Protein AF-T0G364-F1 (afdb_monomer)

Radius of gyration: 13.57 Å; Cα contacts (8 Å, |Δi|>4): 36; chains: 1; bounding box: 37×35×30 Å

Foldseek 3Di:
DDDDDDDDPPDDPDDDPLLVVQVCVQCVVVDPDDDDPVVVVVLVSVVVDDLVVNLVNCVVPHDPVSNVVSVVSSVVD

Organism: NCBI:txid1218564

Sequence (77 aa):
MKFNFKRRSGYPSSPSSEFLLVEFMNERKTLAEHSENLPKYLQNKLQSLNKAKLKKYAESFGKVAVKKELEQLLSNT

pLDDT: mean 89.22, std 8.06, range [59.94, 97.06]

Solvent-accessible surface area (backbone atoms only — not comparable to full-atom values): 4888 Å² total; per-residue (Å²): 138,87,85,80,91,71,79,66,88,90,59,67,96,68,84,45,74,46,50,50,50,36,54,45,61,62,44,52,91,76,48,90,69,82,68,82,64,49,71,61,55,51,55,60,51,54,74,78,46,60,64,69,61,29,50,54,36,25,73,74,71,31,44,75,69,42,34,55,51,51,51,56,53,61,74,76,106

Mean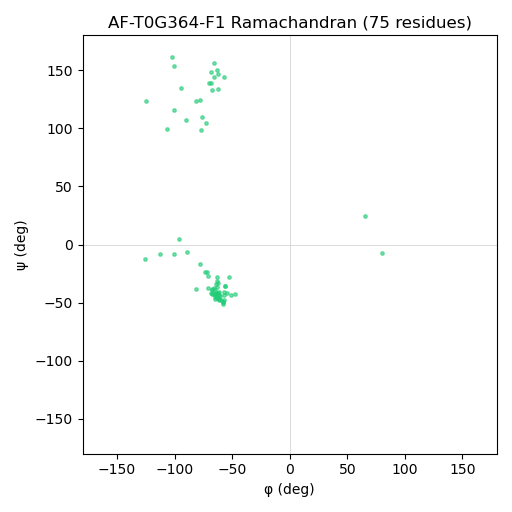 predicted aligned error: 4.58 Å

Structure (mmCIF, N/CA/C/O backbone):
data_AF-T0G364-F1
#
_entry.id   AF-T0G364-F1
#
loop_
_atom_site.group_PDB
_atom_site.id
_atom_site.type_symbol
_atom_site.label_atom_id
_atom_site.label_alt_id
_atom_site.label_comp_id
_atom_site.label_asym_id
_atom_site.label_entity_id
_atom_site.label_seq_id
_atom_site.pdbx_PDB_ins_code
_atom_site.Cartn_x
_atom_site.Cartn_y
_atom_site.Cartn_z
_atom_site.occupancy
_atom_site.B_iso_or_equiv
_atom_site.auth_seq_id
_atom_site.auth_comp_id
_atom_site.auth_asym_id
_atom_site.auth_atom_id
_atom_site.pdbx_PDB_model_num
ATOM 1 N N . MET A 1 1 ? 23.509 -25.069 -3.007 1.00 63.50 1 MET A N 1
ATOM 2 C CA . MET A 1 1 ? 23.221 -23.694 -2.532 1.00 63.50 1 MET A CA 1
ATOM 3 C C . MET A 1 1 ? 21.911 -23.726 -1.750 1.00 63.50 1 MET A C 1
ATOM 5 O O . MET A 1 1 ? 20.958 -24.291 -2.266 1.00 63.50 1 MET A O 1
ATOM 9 N N . LYS A 1 2 ? 21.846 -23.198 -0.519 1.00 75.25 2 LYS A N 1
ATOM 10 C CA . LYS A 1 2 ? 20.575 -23.044 0.218 1.00 75.25 2 LYS A CA 1
ATOM 11 C C . LYS A 1 2 ? 20.115 -21.593 0.094 1.00 75.25 2 LYS A C 1
ATOM 13 O O . LYS A 1 2 ? 20.801 -20.699 0.582 1.00 75.25 2 LYS A O 1
ATOM 18 N N . PHE A 1 3 ? 18.975 -21.369 -0.554 1.00 79.38 3 PHE A N 1
ATOM 19 C CA . PHE A 1 3 ? 18.338 -20.055 -0.593 1.00 79.38 3 PHE A CA 1
ATOM 20 C C . PHE A 1 3 ? 17.539 -19.844 0.692 1.00 79.38 3 PHE A C 1
ATOM 22 O O . PHE A 1 3 ? 16.666 -20.640 1.026 1.00 79.38 3 PHE A O 1
ATOM 29 N N . ASN A 1 4 ? 17.852 -18.769 1.413 1.00 75.94 4 ASN A N 1
ATOM 30 C CA . ASN A 1 4 ? 17.109 -18.353 2.596 1.00 75.94 4 ASN A CA 1
ATOM 31 C C . ASN A 1 4 ? 16.291 -17.113 2.242 1.00 75.94 4 ASN A C 1
ATOM 33 O O . ASN A 1 4 ? 16.812 -15.998 2.236 1.00 75.94 4 ASN A O 1
ATOM 37 N N . PHE A 1 5 ? 15.008 -17.309 1.957 1.00 78.75 5 PHE A N 1
ATOM 38 C CA . PHE A 1 5 ? 14.086 -16.208 1.705 1.00 78.75 5 PHE A CA 1
ATOM 39 C C . PHE A 1 5 ? 13.693 -15.570 3.037 1.00 78.75 5 PHE A C 1
ATOM 41 O O . PHE A 1 5 ? 12.848 -16.080 3.773 1.00 78.75 5 PHE A O 1
ATOM 48 N N . LYS A 1 6 ? 14.353 -14.461 3.378 1.00 79.25 6 LYS A N 1
ATOM 49 C CA . LYS A 1 6 ? 14.022 -13.662 4.559 1.00 79.25 6 LYS A CA 1
ATOM 50 C C . LYS A 1 6 ? 13.085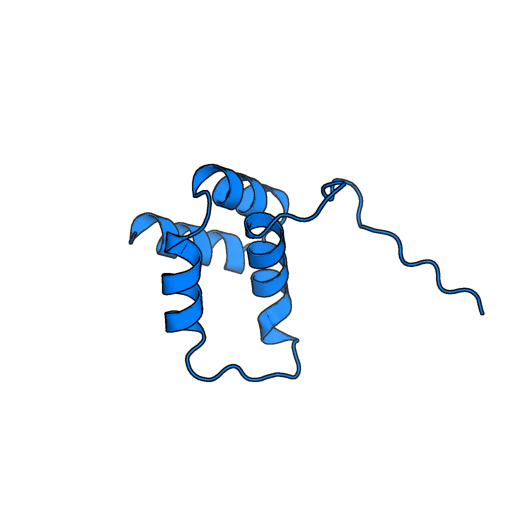 -12.528 4.168 1.00 79.25 6 LYS A C 1
ATOM 52 O O . LYS A 1 6 ? 13.331 -11.812 3.201 1.00 79.25 6 LYS A O 1
ATOM 57 N N . ARG A 1 7 ? 12.033 -12.335 4.963 1.00 80.81 7 ARG A N 1
ATOM 58 C CA . ARG A 1 7 ? 11.232 -11.110 4.907 1.00 80.81 7 ARG A CA 1
ATOM 59 C C . ARG A 1 7 ? 12.065 -9.938 5.414 1.00 80.81 7 ARG A C 1
ATOM 61 O O . ARG A 1 7 ? 12.916 -10.113 6.288 1.00 80.81 7 ARG A O 1
ATOM 68 N N . ARG A 1 8 ? 11.816 -8.747 4.869 1.00 82.06 8 ARG A N 1
ATOM 69 C CA . ARG A 1 8 ? 12.436 -7.523 5.383 1.00 82.06 8 ARG A CA 1
ATOM 70 C C . ARG A 1 8 ? 11.970 -7.277 6.819 1.00 82.06 8 ARG A C 1
ATOM 72 O O . ARG A 1 8 ? 10.862 -7.657 7.201 1.00 82.06 8 ARG A O 1
ATOM 79 N N . SER A 1 9 ? 12.831 -6.643 7.610 1.00 84.00 9 SER A N 1
ATOM 80 C CA . SER A 1 9 ? 12.481 -6.245 8.974 1.00 84.00 9 SER A CA 1
ATOM 81 C C . SER A 1 9 ? 11.243 -5.340 8.972 1.00 84.00 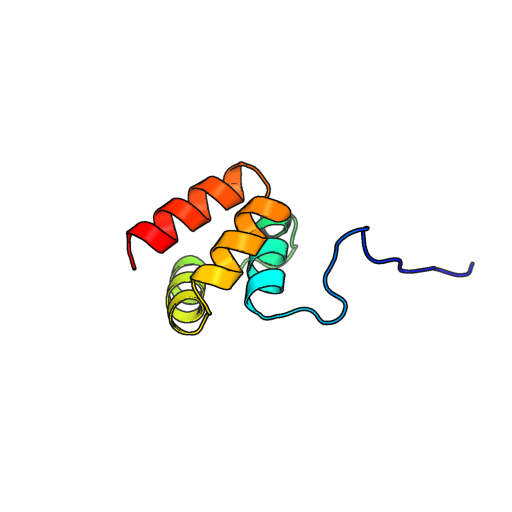9 SER A C 1
ATOM 83 O O . SER A 1 9 ? 11.048 -4.550 8.049 1.00 84.00 9 SER A O 1
ATOM 85 N N . GLY A 1 10 ? 10.390 -5.486 9.986 1.00 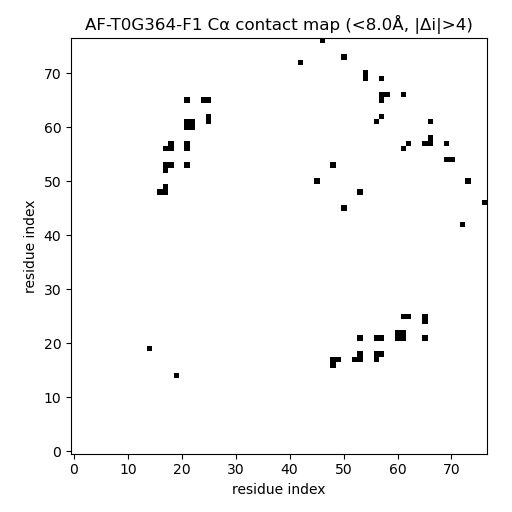86.62 10 GLY A N 1
ATOM 86 C CA . GLY A 1 10 ? 9.145 -4.725 10.126 1.00 86.62 10 GLY A CA 1
ATOM 87 C C . GLY A 1 10 ? 7.970 -5.227 9.281 1.00 86.62 10 GLY A C 1
ATOM 88 O O . GLY A 1 10 ? 6.855 -4.746 9.471 1.00 86.62 10 GLY A O 1
ATOM 89 N N . TYR A 1 11 ? 8.168 -6.203 8.385 1.00 90.81 11 TYR A N 1
ATOM 90 C CA . TYR A 1 11 ? 7.061 -6.763 7.606 1.00 90.81 11 TYR A CA 1
ATOM 91 C C . TYR A 1 11 ? 6.075 -7.504 8.520 1.00 90.81 11 TYR A C 1
ATOM 93 O O . TYR A 1 11 ? 6.493 -8.162 9.479 1.00 90.81 11 TYR A O 1
ATOM 101 N N . PRO A 1 12 ? 4.765 -7.443 8.225 1.00 90.12 12 PRO A N 1
ATOM 102 C CA . PRO A 1 12 ? 3.770 -8.131 9.031 1.00 90.12 12 PRO A CA 1
ATOM 103 C C . PRO A 1 12 ? 3.983 -9.651 9.000 1.00 90.12 12 PRO A C 1
ATOM 105 O O . PRO A 1 12 ? 4.390 -10.227 7.984 1.00 90.12 12 PRO A O 1
ATOM 108 N N . SER A 1 13 ? 3.671 -10.312 10.119 1.00 87.50 13 SER A N 1
ATOM 109 C CA . SER A 1 13 ? 3.764 -11.771 10.263 1.00 87.50 13 SER A CA 1
ATOM 110 C C . SER A 1 13 ? 2.831 -12.512 9.300 1.00 87.50 13 SER A C 1
ATOM 112 O O . SER A 1 13 ? 3.223 -13.553 8.773 1.00 87.50 13 SER A O 1
ATOM 114 N N . SER A 1 14 ? 1.667 -11.932 9.000 1.00 89.19 14 SER A N 1
ATOM 115 C CA . SER A 1 14 ? 0.756 -12.361 7.939 1.00 8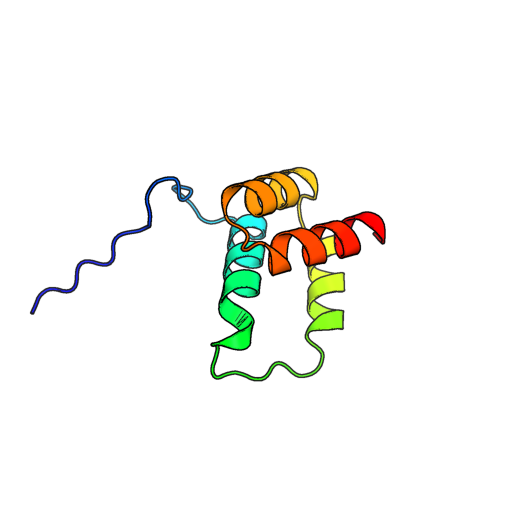9.19 14 SER A CA 1
ATOM 116 C C . SER A 1 14 ? 0.474 -11.188 6.994 1.00 89.19 14 SER A C 1
ATOM 118 O O . SER A 1 14 ? 0.018 -10.139 7.465 1.00 89.19 14 SER A O 1
ATOM 120 N N . PRO A 1 15 ? 0.732 -11.317 5.680 1.00 90.12 15 PRO A N 1
ATOM 121 C CA . PRO A 1 15 ? 0.435 -10.256 4.731 1.00 90.12 15 PRO A CA 1
ATOM 122 C C . PRO A 1 15 ? -1.080 -10.074 4.610 1.00 90.12 15 PRO A C 1
ATOM 124 O O . PRO A 1 15 ? -1.834 -11.033 4.480 1.00 90.12 15 PRO A O 1
ATOM 127 N N . SER A 1 16 ? -1.525 -8.823 4.665 1.00 95.75 16 SER A N 1
ATOM 128 C CA . SER A 1 16 ? -2.919 -8.454 4.401 1.00 95.75 16 SER A CA 1
ATOM 129 C C . SER A 1 16 ? -3.055 -7.869 3.002 1.00 95.75 16 SER A C 1
ATOM 131 O O . SER A 1 16 ? -2.062 -7.420 2.431 1.00 95.75 16 SER A O 1
ATOM 133 N N . SER A 1 17 ? -4.271 -7.840 2.460 1.00 96.50 17 SER A N 1
ATOM 134 C CA . SER A 1 17 ? -4.534 -7.281 1.129 1.00 96.50 17 SER A CA 1
ATOM 135 C C . SER A 1 17 ? -4.062 -5.830 0.997 1.00 96.50 17 SER A C 1
ATOM 137 O O . SER A 1 17 ? -3.552 -5.452 -0.051 1.00 96.50 17 SER A O 1
ATOM 139 N N . GLU A 1 18 ? -4.169 -5.030 2.061 1.00 97.06 18 GLU A N 1
ATOM 140 C CA . GLU A 1 18 ? -3.677 -3.651 2.084 1.00 97.06 18 GLU A CA 1
ATOM 141 C C . GLU A 1 18 ? -2.155 -3.582 1.961 1.00 97.06 18 GLU A C 1
ATOM 143 O O . GLU A 1 18 ? -1.623 -2.797 1.182 1.00 97.06 18 GLU A O 1
ATOM 148 N N . PHE A 1 19 ? -1.451 -4.430 2.713 1.00 96.69 19 PHE A N 1
ATOM 149 C CA . PHE A 1 19 ? 0.004 -4.519 2.648 1.00 96.69 19 PHE A CA 1
ATOM 150 C C . PHE A 1 19 ? 0.467 -4.978 1.260 1.00 96.69 19 PHE A C 1
ATOM 152 O O . PHE A 1 19 ? 1.357 -4.374 0.666 1.00 96.69 19 PHE A O 1
ATOM 159 N N . LEU A 1 20 ? -0.174 -6.019 0.722 1.00 95.75 20 LEU A N 1
ATOM 160 C CA . LEU A 1 20 ? 0.150 -6.560 -0.595 1.00 95.75 20 LEU A CA 1
ATOM 161 C C . LEU A 1 20 ? -0.125 -5.557 -1.715 1.00 9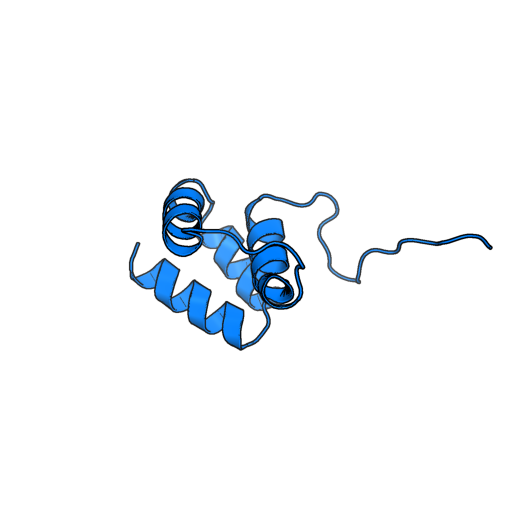5.75 20 LEU A C 1
ATOM 163 O O . LEU A 1 20 ? 0.634 -5.524 -2.677 1.00 95.75 20 LEU A O 1
ATOM 167 N N . LEU A 1 21 ? -1.158 -4.718 -1.592 1.00 96.00 21 LEU A N 1
ATOM 168 C CA . LEU A 1 21 ? -1.417 -3.663 -2.567 1.00 96.00 21 LEU A CA 1
ATOM 169 C C . LEU A 1 21 ? -0.275 -2.638 -2.601 1.00 96.00 21 LEU A C 1
ATOM 171 O O . LEU A 1 21 ? 0.167 -2.264 -3.684 1.00 96.00 21 LEU A O 1
ATOM 175 N N . VAL A 1 22 ? 0.232 -2.216 -1.438 1.00 96.38 22 VAL A N 1
ATOM 176 C CA . VAL A 1 22 ? 1.374 -1.287 -1.357 1.00 96.38 22 VAL A CA 1
ATOM 177 C C . VAL A 1 22 ? 2.623 -1.905 -1.986 1.00 96.38 22 VAL A C 1
ATOM 179 O O . VAL A 1 22 ? 3.274 -1.260 -2.807 1.00 96.38 22 VAL A O 1
ATOM 182 N N . GLU A 1 23 ? 2.925 -3.164 -1.663 1.00 95.31 23 GLU A N 1
ATOM 183 C CA . GLU A 1 23 ? 4.077 -3.874 -2.237 1.00 95.31 23 GLU A CA 1
ATOM 184 C C . GLU A 1 23 ? 3.941 -4.084 -3.746 1.00 95.31 23 GLU A C 1
ATOM 186 O O . GLU A 1 23 ? 4.890 -3.846 -4.492 1.00 95.31 23 GLU A O 1
ATOM 191 N N . PHE A 1 24 ? 2.749 -4.444 -4.221 1.00 94.31 24 PHE A N 1
ATOM 192 C CA . PHE A 1 24 ? 2.469 -4.509 -5.650 1.00 94.31 24 PHE A CA 1
ATOM 193 C C . PHE A 1 24 ? 2.711 -3.149 -6.308 1.00 94.31 24 PHE A C 1
ATOM 195 O O . PHE A 1 24 ? 3.444 -3.059 -7.286 1.00 94.31 24 PHE A O 1
ATOM 202 N N . MET A 1 25 ? 2.164 -2.063 -5.757 1.00 94.38 25 MET A N 1
ATOM 203 C CA . MET A 1 25 ? 2.340 -0.728 -6.329 1.00 94.38 25 MET A CA 1
ATOM 204 C C . MET A 1 25 ? 3.800 -0.263 -6.326 1.00 94.38 25 MET A C 1
ATOM 206 O O . MET A 1 25 ? 4.185 0.460 -7.249 1.00 94.38 25 MET A O 1
ATOM 210 N N . ASN A 1 26 ? 4.597 -0.683 -5.337 1.00 9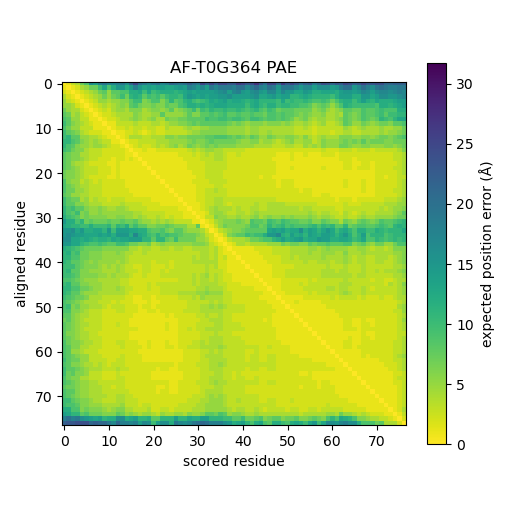5.31 26 ASN A N 1
ATOM 211 C CA . ASN A 1 26 ? 6.034 -0.412 -5.246 1.00 95.31 26 ASN A CA 1
ATOM 212 C C . ASN A 1 26 ? 6.827 -1.036 -6.398 1.00 95.31 26 ASN A C 1
ATOM 214 O O . ASN A 1 26 ? 7.805 -0.429 -6.848 1.00 95.31 26 ASN A O 1
ATOM 218 N N . GLU A 1 27 ? 6.427 -2.223 -6.853 1.00 93.56 27 GLU A N 1
ATOM 219 C CA . GLU A 1 27 ? 7.182 -3.027 -7.820 1.00 93.56 27 GLU A CA 1
ATOM 220 C C . GLU A 1 27 ? 6.493 -3.158 -9.186 1.00 93.56 27 GLU A C 1
ATOM 222 O O . GLU A 1 27 ? 7.119 -3.582 -10.142 1.00 93.56 27 GLU A O 1
ATOM 227 N N . ARG A 1 28 ? 5.242 -2.716 -9.362 1.00 91.06 28 ARG A N 1
ATOM 228 C CA . ARG A 1 28 ? 4.461 -2.948 -10.596 1.00 91.06 28 ARG A CA 1
ATOM 229 C C . ARG A 1 28 ? 5.136 -2.536 -11.910 1.00 91.06 28 ARG A C 1
ATOM 231 O O . ARG A 1 28 ? 4.809 -3.085 -12.949 1.00 91.06 28 ARG A O 1
ATOM 238 N N . LYS A 1 29 ? 6.039 -1.547 -11.886 1.00 88.12 29 LYS A N 1
ATOM 239 C CA . LYS A 1 29 ? 6.775 -1.085 -13.079 1.00 88.12 29 LYS A CA 1
ATOM 240 C C . LYS A 1 29 ? 7.931 -2.013 -13.471 1.00 88.12 29 LYS A C 1
ATOM 242 O O . LYS A 1 29 ? 8.454 -1.874 -14.567 1.00 88.12 29 LYS A O 1
ATOM 247 N N . THR A 1 30 ? 8.361 -2.883 -12.561 1.00 89.38 30 THR A N 1
ATOM 248 C CA . THR A 1 30 ? 9.427 -3.873 -12.770 1.00 89.38 30 THR A CA 1
ATOM 249 C C . THR A 1 30 ? 8.868 -5.267 -13.046 1.00 89.38 30 THR A C 1
ATOM 251 O O . THR A 1 30 ? 9.631 -6.162 -13.402 1.00 89.38 30 THR A O 1
ATOM 254 N N . LEU A 1 31 ? 7.552 -5.450 -12.898 1.00 85.81 31 LEU A N 1
ATOM 255 C CA . LEU A 1 31 ? 6.869 -6.684 -13.259 1.00 85.81 31 LEU A CA 1
ATOM 256 C C . LEU A 1 31 ? 6.879 -6.863 -14.778 1.00 85.81 31 LEU A C 1
ATOM 258 O O . LEU A 1 31 ? 6.692 -5.905 -15.529 1.00 85.81 31 LEU A O 1
ATOM 262 N N . ALA A 1 32 ? 7.102 -8.101 -15.215 1.00 85.19 32 ALA A N 1
ATOM 263 C CA . ALA A 1 32 ? 7.086 -8.455 -16.629 1.00 85.19 32 ALA A CA 1
ATOM 264 C C . ALA A 1 32 ? 5.660 -8.430 -17.201 1.00 85.19 32 ALA A C 1
ATOM 266 O O . ALA A 1 32 ? 5.481 -8.272 -18.408 1.00 85.19 32 ALA A O 1
ATOM 267 N N . GLU A 1 33 ? 4.641 -8.581 -16.347 1.00 82.88 33 GLU A N 1
ATOM 268 C CA . GLU A 1 33 ? 3.249 -8.537 -16.767 1.00 82.88 33 GLU A CA 1
ATOM 269 C C . GLU A 1 33 ? 2.765 -7.099 -17.000 1.00 82.88 33 GLU A C 1
ATOM 271 O O . GLU A 1 33 ? 2.746 -6.258 -16.097 1.00 82.88 33 GLU A O 1
ATOM 276 N N . HIS A 1 34 ? 2.258 -6.835 -18.204 1.00 73.94 34 HIS A N 1
ATOM 277 C CA . HIS A 1 34 ? 1.493 -5.629 -18.492 1.00 73.94 34 HIS A CA 1
ATOM 278 C C . HIS A 1 34 ? 0.004 -5.882 -18.245 1.00 73.94 34 HIS A C 1
ATOM 280 O O . HIS A 1 34 ? -0.671 -6.564 -19.010 1.00 73.94 34 HIS A O 1
ATOM 286 N N . SER A 1 35 ? -0.517 -5.318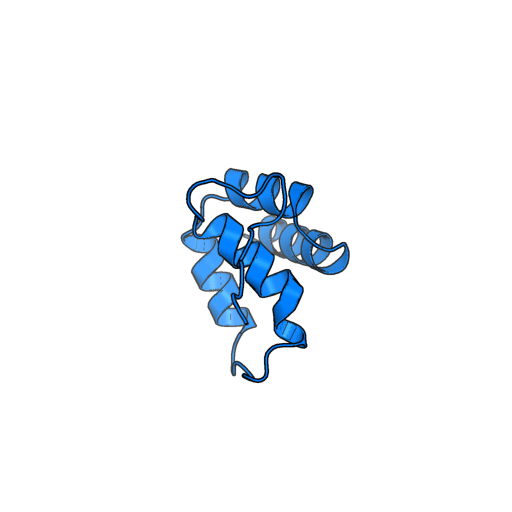 -17.157 1.00 71.38 35 SER A N 1
ATOM 287 C CA . SER A 1 35 ? -1.952 -5.330 -16.874 1.00 71.38 35 SER A CA 1
ATOM 288 C C . SER A 1 35 ? -2.674 -4.307 -17.752 1.00 71.38 35 SER A C 1
ATOM 290 O O . SER A 1 35 ? -2.586 -3.096 -17.527 1.00 71.38 35 SER A O 1
ATOM 292 N N . GLU A 1 36 ? -3.458 -4.796 -18.710 1.00 75.62 36 GLU A N 1
ATOM 293 C CA . GLU A 1 36 ? -4.493 -3.986 -19.348 1.00 75.62 36 GLU A CA 1
ATOM 294 C C . GLU A 1 36 ? -5.524 -3.566 -18.283 1.00 75.62 36 GLU A C 1
ATOM 296 O O . GLU A 1 36 ? -5.959 -4.372 -17.456 1.00 75.62 36 GLU A O 1
ATOM 301 N N . ASN A 1 37 ? -5.911 -2.288 -18.271 1.00 83.38 37 ASN A N 1
ATOM 302 C CA . ASN A 1 37 ? -6.918 -1.718 -17.362 1.00 83.38 37 ASN A CA 1
ATOM 303 C C . ASN A 1 37 ? -6.571 -1.693 -15.859 1.00 83.38 37 ASN A C 1
ATOM 305 O O . ASN A 1 37 ? -7.475 -1.588 -15.023 1.00 83.38 37 ASN A O 1
ATOM 309 N N . LEU A 1 38 ? -5.283 -1.704 -15.494 1.00 85.12 38 LEU A N 1
ATOM 310 C CA . LEU A 1 38 ? -4.842 -1.615 -14.094 1.00 85.12 38 LEU A CA 1
ATOM 311 C C . LEU A 1 38 ? -5.528 -0.502 -13.268 1.00 85.12 38 LEU A C 1
ATOM 313 O O . LEU A 1 38 ? -5.927 -0.788 -12.137 1.00 85.12 38 LEU A O 1
ATOM 317 N N . PRO A 1 39 ? -5.740 0.730 -13.784 1.00 85.69 39 PRO A N 1
ATOM 318 C CA . PRO A 1 39 ? -6.403 1.785 -13.013 1.00 85.69 39 PRO A CA 1
ATOM 319 C C . PRO A 1 39 ? -7.805 1.400 -12.523 1.00 85.69 39 PRO A C 1
ATOM 321 O O . PRO A 1 39 ? -8.151 1.658 -11.371 1.00 85.69 39 PRO A O 1
ATOM 324 N N . LYS A 1 40 ? -8.592 0.718 -13.365 1.00 86.94 40 LYS A N 1
ATOM 325 C CA . LYS A 1 40 ? -9.948 0.270 -13.018 1.00 86.94 40 LYS A CA 1
ATOM 326 C C . LYS A 1 40 ? -9.915 -0.820 -11.946 1.00 86.94 40 LYS A C 1
ATOM 328 O O . LYS A 1 40 ? -10.697 -0.784 -10.999 1.00 86.94 40 LYS A O 1
ATOM 333 N N . TYR A 1 41 ? -8.981 -1.766 -12.059 1.00 88.12 41 TYR A N 1
ATOM 334 C CA . TYR A 1 41 ? -8.797 -2.805 -11.044 1.00 88.12 41 TYR A CA 1
ATOM 335 C C . TYR A 1 41 ? -8.373 -2.226 -9.698 1.00 88.12 41 TYR A C 1
ATOM 337 O O . TYR A 1 41 ? -8.902 -2.643 -8.668 1.00 88.12 41 TYR A O 1
ATOM 345 N N . LEU A 1 42 ? -7.463 -1.250 -9.700 1.00 88.88 42 LEU A N 1
ATOM 346 C CA . LEU A 1 42 ? -7.032 -0.567 -8.484 1.00 88.88 42 LEU A CA 1
ATOM 347 C C . LEU A 1 42 ? -8.204 0.147 -7.807 1.00 88.88 42 LEU A C 1
ATOM 349 O O . LEU A 1 42 ? -8.408 -0.057 -6.615 1.00 88.88 42 LEU A O 1
ATOM 353 N N . GLN A 1 43 ? -9.013 0.904 -8.555 1.00 89.00 43 GLN A N 1
ATOM 354 C CA . GLN A 1 43 ? -10.201 1.573 -8.009 1.00 89.00 43 GLN A CA 1
ATOM 355 C C . GLN A 1 43 ? -11.183 0.583 -7.371 1.00 89.00 43 GLN A C 1
ATOM 357 O O . GLN A 1 43 ? -11.558 0.749 -6.211 1.00 89.00 43 GLN A O 1
ATOM 362 N N . ASN A 1 44 ? -11.536 -0.491 -8.080 1.00 90.19 44 ASN A N 1
ATOM 363 C CA . ASN A 1 44 ? -12.434 -1.517 -7.547 1.00 90.19 44 ASN A CA 1
ATOM 364 C C . ASN A 1 44 ? -11.845 -2.197 -6.307 1.00 90.19 44 ASN A C 1
ATOM 366 O O . ASN A 1 44 ? -12.546 -2.446 -5.326 1.00 90.19 44 ASN A O 1
ATOM 370 N N . LYS A 1 45 ? -10.538 -2.490 -6.322 1.00 91.62 45 LYS A N 1
ATOM 371 C CA . LYS A 1 45 ? -9.876 -3.119 -5.181 1.00 91.62 45 LYS A CA 1
ATOM 372 C C . LYS A 1 45 ? -9.901 -2.198 -3.967 1.00 91.62 45 LYS A C 1
ATOM 374 O O . LYS A 1 45 ? -10.232 -2.677 -2.886 1.00 91.62 45 LYS A O 1
ATOM 379 N N . LEU A 1 46 ? -9.617 -0.907 -4.139 1.00 91.69 46 LEU A N 1
ATOM 380 C CA . LEU A 1 46 ? -9.617 0.087 -3.062 1.00 91.69 46 LEU A CA 1
ATOM 381 C C . LEU A 1 46 ? -10.952 0.151 -2.311 1.00 91.69 46 LEU A C 1
ATOM 383 O O . LEU A 1 46 ? -10.938 0.287 -1.091 1.00 91.69 46 LEU A O 1
ATOM 387 N N . GLN A 1 47 ? -12.083 -0.024 -3.001 1.00 90.81 47 GLN A N 1
ATOM 388 C CA . GLN A 1 47 ? -13.409 -0.055 -2.366 1.00 90.81 47 GLN A CA 1
ATOM 389 C C . GLN A 1 47 ? -13.581 -1.220 -1.376 1.00 90.81 47 GLN A C 1
ATOM 391 O O . GLN A 1 47 ? -14.333 -1.104 -0.414 1.00 90.81 47 GLN A O 1
ATOM 396 N N . SER A 1 48 ? -12.870 -2.331 -1.588 1.00 93.75 48 SER A N 1
ATOM 397 C CA . SER A 1 48 ? -12.931 -3.524 -0.729 1.00 93.75 48 SER A CA 1
ATOM 398 C C . SER A 1 48 ? -11.936 -3.517 0.438 1.00 93.75 48 SER A C 1
ATOM 400 O O . SER A 1 48 ? -11.943 -4.439 1.254 1.00 93.75 48 SER A O 1
ATOM 402 N N . LEU A 1 49 ? -11.042 -2.526 0.503 1.00 95.62 49 LEU A N 1
ATOM 403 C CA . LEU A 1 49 ? -9.931 -2.500 1.453 1.00 95.62 49 LEU A CA 1
ATOM 404 C C . LEU A 1 49 ? -10.209 -1.610 2.661 1.00 95.62 49 LEU A C 1
ATOM 406 O O . LEU A 1 49 ? -10.914 -0.603 2.591 1.00 95.62 49 LEU A O 1
ATOM 410 N N . ASN A 1 50 ? -9.559 -1.928 3.779 1.00 96.12 50 ASN A N 1
ATOM 411 C CA . ASN A 1 50 ? -9.560 -1.051 4.938 1.00 96.12 50 ASN A CA 1
ATOM 412 C C . ASN A 1 50 ? -8.669 0.178 4.671 1.00 96.12 50 ASN A C 1
ATOM 414 O O . ASN A 1 50 ? -7.438 0.097 4.742 1.00 96.12 50 ASN A O 1
ATOM 418 N N . LYS A 1 51 ? -9.296 1.333 4.406 1.00 94.25 51 LYS A N 1
ATOM 419 C CA . LYS A 1 51 ? -8.610 2.596 4.069 1.00 94.25 51 LYS A CA 1
ATOM 420 C C . LYS A 1 51 ? -7.570 3.017 5.122 1.00 94.25 51 LYS A C 1
ATOM 422 O O . LYS A 1 51 ? -6.465 3.419 4.763 1.00 94.25 51 LYS A O 1
ATOM 427 N N . ALA A 1 52 ? -7.875 2.882 6.416 1.00 94.62 52 ALA A N 1
ATOM 428 C CA . ALA A 1 52 ? -6.959 3.273 7.495 1.00 94.62 52 ALA A CA 1
ATOM 429 C C . ALA A 1 52 ? -5.710 2.379 7.542 1.00 94.62 52 ALA A C 1
ATOM 431 O O . ALA A 1 52 ? -4.582 2.862 7.669 1.00 94.62 52 ALA A O 1
ATOM 432 N N . LYS A 1 53 ? -5.901 1.065 7.387 1.00 96.00 53 LYS A N 1
ATOM 433 C CA . LYS A 1 53 ? -4.805 0.092 7.353 1.00 96.00 53 LYS A CA 1
ATOM 434 C C . LYS A 1 53 ? -3.945 0.261 6.098 1.00 96.00 53 LYS A C 1
ATOM 436 O O . LYS A 1 53 ? -2.721 0.199 6.193 1.00 96.00 53 LYS A O 1
ATOM 441 N N . LEU A 1 54 ? -4.569 0.541 4.953 1.00 96.62 54 LEU A N 1
ATOM 442 C CA . LEU A 1 54 ? -3.871 0.856 3.709 1.00 96.62 54 LEU A CA 1
ATOM 443 C C . LEU A 1 54 ? -3.019 2.120 3.837 1.00 96.62 54 LEU A C 1
ATOM 445 O O . LEU A 1 54 ? -1.840 2.077 3.496 1.00 96.62 54 LEU A O 1
ATOM 449 N N . LYS A 1 55 ? -3.571 3.202 4.400 1.00 95.81 55 LYS A N 1
ATOM 450 C CA . LYS A 1 55 ? -2.823 4.439 4.661 1.00 95.81 55 LYS A CA 1
ATOM 451 C C . LYS A 1 55 ? -1.600 4.177 5.546 1.00 95.81 55 LYS A C 1
ATOM 453 O O . LYS A 1 55 ? -0.488 4.541 5.173 1.00 95.81 55 LYS A O 1
ATOM 458 N N . LYS A 1 56 ? -1.777 3.444 6.652 1.00 95.50 56 LYS A N 1
ATOM 459 C CA . LYS A 1 56 ? -0.676 3.064 7.554 1.00 95.50 56 LYS A CA 1
ATOM 460 C C . LYS A 1 56 ? 0.434 2.288 6.834 1.00 95.50 56 LYS A C 1
ATOM 462 O O . LYS A 1 56 ? 1.619 2.548 7.054 1.00 95.50 56 LYS A O 1
ATOM 467 N N . TYR A 1 57 ? 0.077 1.327 5.979 1.00 96.50 57 TYR A N 1
ATOM 468 C CA . TYR A 1 57 ? 1.076 0.580 5.211 1.00 96.50 57 TYR A CA 1
ATOM 469 C C . TYR A 1 57 ? 1.740 1.421 4.124 1.00 96.50 57 TYR A C 1
ATOM 471 O O . TYR A 1 57 ? 2.946 1.289 3.934 1.00 96.50 57 TYR A O 1
ATOM 479 N N . ALA A 1 58 ? 1.004 2.308 3.453 1.00 96.44 58 ALA A N 1
ATOM 480 C CA . ALA A 1 58 ? 1.571 3.231 2.475 1.00 96.44 58 ALA A CA 1
ATOM 481 C C . ALA A 1 58 ? 2.618 4.148 3.127 1.00 96.44 58 ALA A C 1
ATOM 483 O O . ALA A 1 58 ? 3.723 4.299 2.608 1.00 96.44 58 ALA A O 1
ATOM 484 N N . GLU A 1 59 ? 2.320 4.693 4.308 1.00 95.56 59 GLU A N 1
ATOM 485 C CA . GLU A 1 59 ? 3.250 5.525 5.077 1.00 95.56 59 GLU A CA 1
ATOM 486 C C . GLU A 1 59 ? 4.513 4.758 5.488 1.00 95.56 59 GLU A C 1
ATOM 488 O O . GLU A 1 59 ? 5.616 5.296 5.370 1.00 95.56 59 GLU A O 1
ATOM 493 N N . SER A 1 60 ? 4.359 3.502 5.916 1.00 94.81 60 SER A N 1
ATOM 494 C CA . SER A 1 60 ? 5.455 2.687 6.457 1.00 94.81 60 SER A CA 1
ATOM 495 C C . SER A 1 60 ? 6.330 2.034 5.379 1.00 94.81 60 SER A C 1
ATOM 497 O O . SER A 1 60 ? 7.543 1.951 5.546 1.00 94.81 60 SER A O 1
ATOM 499 N N . PHE A 1 61 ? 5.732 1.567 4.277 1.00 95.00 61 PHE A N 1
ATOM 500 C CA . PHE A 1 61 ? 6.395 0.705 3.284 1.00 95.00 61 PHE A CA 1
ATOM 501 C C . PHE A 1 61 ? 6.325 1.241 1.848 1.00 95.00 61 PHE A C 1
ATOM 503 O O . PHE A 1 61 ? 7.039 0.750 0.976 1.00 95.00 61 PHE A O 1
ATOM 510 N N . GLY A 1 62 ? 5.497 2.249 1.567 1.00 96.00 62 GLY A N 1
ATOM 511 C CA . GLY A 1 62 ? 5.376 2.815 0.225 1.00 96.00 62 GLY A CA 1
ATOM 512 C C . GLY A 1 62 ? 6.622 3.597 -0.202 1.00 96.00 62 GLY A C 1
ATOM 513 O O . GLY A 1 62 ? 7.175 4.388 0.564 1.00 96.00 62 GLY A O 1
ATOM 514 N N . LYS A 1 63 ? 7.042 3.446 -1.461 1.00 96.56 63 LYS A N 1
ATOM 515 C CA . LYS A 1 63 ? 7.984 4.369 -2.117 1.00 96.56 63 LYS A CA 1
ATOM 516 C C . LYS A 1 63 ? 7.320 5.743 -2.279 1.00 96.56 63 LYS A C 1
ATOM 518 O O . LYS A 1 63 ? 6.099 5.834 -2.365 1.00 96.56 63 LYS A O 1
ATOM 523 N N . VAL A 1 64 ? 8.105 6.819 -2.387 1.00 96.88 64 VAL A N 1
ATOM 524 C CA . VAL A 1 64 ? 7.587 8.207 -2.454 1.00 96.88 64 VAL A CA 1
ATOM 525 C C . VAL A 1 64 ? 6.490 8.383 -3.514 1.00 96.88 64 VAL A C 1
ATOM 527 O O . VAL A 1 64 ? 5.465 8.998 -3.237 1.00 96.88 64 VAL A O 1
ATOM 530 N N . ALA A 1 65 ? 6.671 7.804 -4.704 1.00 95.44 65 ALA A N 1
ATOM 531 C CA . ALA A 1 65 ? 5.671 7.862 -5.770 1.00 95.44 65 ALA A CA 1
ATOM 532 C C . ALA A 1 65 ? 4.362 7.142 -5.396 1.00 95.44 65 ALA A C 1
ATOM 534 O O . ALA A 1 65 ? 3.284 7.679 -5.625 1.00 95.44 65 ALA A O 1
ATOM 535 N N . VAL A 1 66 ? 4.462 5.966 -4.770 1.00 95.69 66 VAL A N 1
ATOM 536 C CA . VAL A 1 66 ? 3.305 5.171 -4.330 1.00 95.69 66 VAL A CA 1
ATOM 537 C C . VAL A 1 66 ? 2.549 5.872 -3.208 1.00 95.69 66 VAL A C 1
ATOM 539 O O . VAL A 1 66 ? 1.325 5.852 -3.213 1.00 95.69 66 VAL A O 1
ATOM 542 N N . LYS A 1 67 ? 3.253 6.537 -2.280 1.00 96.81 67 LYS A N 1
ATOM 543 C CA . LYS A 1 67 ? 2.611 7.338 -1.225 1.00 96.81 67 LYS A CA 1
ATOM 544 C C . LYS A 1 67 ? 1.722 8.428 -1.823 1.00 96.81 67 LYS A C 1
ATOM 546 O O . LYS A 1 67 ? 0.547 8.485 -1.486 1.00 96.81 67 LYS A O 1
ATOM 551 N N . LYS A 1 68 ? 2.266 9.224 -2.753 1.00 95.44 68 LYS A N 1
ATOM 552 C CA . LYS A 1 68 ? 1.527 10.304 -3.432 1.00 95.44 68 LYS A CA 1
ATOM 553 C C . LYS A 1 68 ? 0.333 9.774 -4.227 1.00 95.44 68 LYS A C 1
ATOM 555 O O . LYS A 1 68 ? -0.749 10.343 -4.177 1.00 95.44 68 LYS A O 1
ATOM 560 N N . GLU A 1 69 ? 0.531 8.673 -4.947 1.00 93.50 69 GLU A N 1
ATOM 561 C CA . GLU A 1 69 ? -0.523 8.049 -5.746 1.00 93.50 69 GLU A CA 1
ATOM 562 C C . GLU A 1 69 ? -1.657 7.504 -4.870 1.00 93.50 69 GLU A C 1
ATOM 564 O O . GLU A 1 69 ? -2.822 7.777 -5.139 1.00 93.50 69 GLU A O 1
ATOM 569 N N . LEU A 1 70 ? -1.337 6.776 -3.796 1.00 93.25 70 LEU A N 1
ATOM 570 C CA . LEU A 1 70 ? -2.344 6.263 -2.866 1.00 93.25 70 LEU A CA 1
ATOM 571 C C . LEU A 1 70 ? -3.060 7.381 -2.113 1.00 93.25 70 LEU A C 1
ATOM 573 O O . LEU A 1 70 ? -4.260 7.273 -1.895 1.00 93.25 70 LEU A O 1
ATOM 577 N N . GLU A 1 71 ? -2.359 8.449 -1.739 1.00 92.44 71 GLU A N 1
ATOM 578 C CA . GLU A 1 71 ? -2.970 9.629 -1.127 1.00 92.44 71 GLU A CA 1
ATOM 579 C C . GLU A 1 71 ? -4.011 10.262 -2.058 1.00 92.44 71 GLU A C 1
ATOM 581 O O . GLU A 1 71 ? -5.151 10.468 -1.645 1.00 92.44 71 GLU A O 1
ATOM 586 N N . GLN A 1 72 ? -3.661 10.466 -3.331 1.00 91.69 72 GLN A N 1
ATOM 587 C CA . GLN A 1 72 ? -4.578 11.004 -4.338 1.00 91.69 72 GLN A CA 1
ATOM 588 C C . GLN A 1 72 ? -5.755 10.059 -4.631 1.00 91.69 72 GLN A C 1
ATOM 590 O O . GLN A 1 72 ? -6.886 10.499 -4.826 1.00 91.69 72 GLN A O 1
ATOM 595 N N . LEU A 1 73 ? -5.516 8.747 -4.674 1.00 88.75 73 LEU A N 1
ATOM 596 C CA . LEU A 1 73 ? -6.588 7.771 -4.877 1.00 88.75 73 LEU A CA 1
ATOM 597 C C . LEU A 1 73 ? -7.547 7.750 -3.680 1.00 88.75 73 LEU A C 1
ATOM 599 O O . LEU A 1 73 ? -8.761 7.743 -3.868 1.00 88.75 73 LEU A O 1
ATOM 603 N N . LEU A 1 74 ? -7.019 7.795 -2.456 1.00 87.38 74 LEU A N 1
ATOM 604 C CA . LEU A 1 74 ? -7.815 7.791 -1.230 1.00 87.38 74 LEU A CA 1
ATOM 605 C C . LEU A 1 74 ? -8.570 9.104 -0.993 1.00 87.38 74 LEU A C 1
ATOM 607 O O . LEU A 1 74 ? -9.615 9.057 -0.353 1.00 87.38 74 LEU A O 1
ATOM 611 N N . SER A 1 75 ? -8.094 10.246 -1.501 1.00 86.25 75 SER A N 1
ATOM 612 C CA . SER A 1 75 ? -8.838 11.514 -1.438 1.00 86.25 75 SER A CA 1
ATOM 613 C C . SER A 1 75 ? -10.026 11.564 -2.401 1.00 86.25 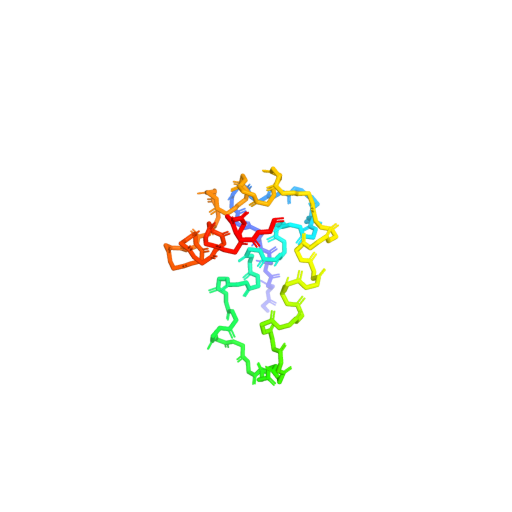75 SER A C 1
ATOM 615 O O . SER A 1 75 ? -10.967 12.316 -2.171 1.00 86.25 75 SER A O 1
ATOM 617 N N . ASN A 1 76 ? -9.986 10.767 -3.473 1.00 72.12 76 ASN A N 1
ATOM 618 C CA . ASN A 1 76 ? -11.003 10.737 -4.527 1.00 72.12 76 ASN A CA 1
ATOM 619 C C . ASN A 1 76 ? -12.061 9.629 -4.332 1.00 72.12 76 ASN A C 1
ATOM 621 O O . ASN A 1 76 ? -12.886 9.428 -5.223 1.00 72.12 76 ASN A O 1
ATOM 625 N N . THR A 1 77 ? -12.019 8.892 -3.212 1.00 59.94 77 THR A N 1
ATOM 626 C CA . THR A 1 77 ? -12.895 7.739 -2.912 1.00 59.94 77 THR A CA 1
ATOM 627 C C . THR A 1 77 ? -13.667 7.935 -1.619 1.00 59.94 77 THR A C 1
ATOM 629 O O . THR A 1 77 ? -14.835 7.507 -1.561 1.00 59.94 77 THR A O 1
#

Secondary structure (DSSP, 8-state):
-----PPPTT--SS--HHHHHHHHHHHTTT-S---TTHHHHHHHHHHTS-HHHHHHHHHHH--HHHHHHHHHHHHT-

Nearest PDB structures (foldseek):
  4v8m-assembly1_Bm  TM=2.829E-01  e=4.187E+00  Trypanosoma brucei brucei TREU927